Protein AF-A0A3N9TAM2-F1 (afdb_monomer)

Mean predicted aligned error: 8.37 Å

Nearest PDB structures (foldseek):
  7sj5-assembly1_B  TM=8.978E-01  e=5.371E-17  Lambdavirus lambda
  7vii-assembly1_E  TM=7.831E-01  e=4.623E-16  Lambdavirus lambda
  3bqw-assembly1_A  TM=8.931E-01  e=9.095E-07  Escherichia coli CFT073

Radius of gyration: 24.96 Å; Cα contacts (8 Å, |Δi|>4): 89; chains: 1; bounding box: 61×44×62 Å

InterPro domains:
  IPR005564 Major capsid protein GpE [PF03864] (15-133)

Sequence (142 aa):
MTLRRLPDEDPQNLADPAYRRRRIIMQNMRDEELAIAQVEEMQAVSAVLKGKYTMTGEAFDPVEVDMGRSEENNITQSGGTEWSKRDKSTYDPTDDIEAYALNASGVVNIIVFDPKGWALFRSFKAVKEKLDTRRGSNSELE

Secondary structure (DSSP, 8-state):
-PPPPPTT--GGGGG-HHHHHHHHHHHHHHHHHHHHHHHHHHHHHHHHHHSEEEEEETTEEEEEEE----GGGS----GGG-GGGS-TTT--THHHHHHHHTTSSS--------HHHHHHHTTSHHHHHHH-GGGS------

pLDDT: mean 87.13, std 12.2, range [37.56, 96.5]

Solvent-accessible surface area (backbone atoms only — not comparable to full-atom values): 9034 Å² total; per-residue (Å²): 138,82,83,82,78,59,89,94,55,68,75,71,56,68,72,39,68,67,53,46,52,53,51,51,53,56,48,51,53,52,52,49,53,48,53,50,52,52,51,52,49,54,41,50,53,30,32,72,73,69,27,29,35,73,49,74,56,96,91,47,79,74,42,78,49,73,72,78,56,65,70,85,75,64,76,75,73,48,82,91,67,21,71,92,78,50,56,41,79,79,45,60,71,62,62,56,52,54,58,57,42,66,73,46,98,55,91,75,88,80,85,89,69,54,77,65,57,44,55,55,56,59,60,17,44,53,46,43,58,70,67,52,66,82,84,74,80,86,78,88,85,133

Organism: NCBI:txid2487322

Structure (mmCIF, N/CA/C/O backbone):
data_AF-A0A3N9TAM2-F1
#
_entry.id   AF-A0A3N9TAM2-F1
#
loop_
_atom_site.group_PDB
_atom_site.id
_atom_site.type_symbol
_atom_site.label_atom_id
_atom_site.label_alt_id
_atom_site.label_comp_id
_atom_site.label_asym_id
_atom_site.label_entity_id
_atom_site.label_seq_id
_atom_site.pdbx_PDB_ins_code
_atom_site.Cartn_x
_atom_site.Cartn_y
_atom_site.Cartn_z
_atom_site.occupancy
_atom_site.B_iso_or_equiv
_atom_site.auth_seq_id
_atom_site.auth_comp_id
_atom_site.auth_asym_id
_atom_site.auth_atom_id
_atom_site.pdbx_PDB_model_num
ATOM 1 N N . MET A 1 1 ? 24.772 17.005 -18.204 1.00 50.59 1 MET A N 1
ATOM 2 C CA . MET A 1 1 ? 24.381 15.902 -17.302 1.00 50.59 1 MET A CA 1
ATOM 3 C C . MET A 1 1 ? 25.646 15.139 -16.908 1.00 50.59 1 MET A C 1
ATOM 5 O O . MET A 1 1 ? 26.311 14.589 -17.780 1.00 50.59 1 MET A O 1
ATOM 9 N N . THR A 1 2 ? 26.072 15.207 -15.648 1.00 60.69 2 THR A N 1
ATOM 10 C CA . THR A 1 2 ? 27.230 14.458 -15.126 1.00 60.69 2 THR A CA 1
ATOM 11 C C . THR A 1 2 ? 26.774 13.052 -14.734 1.00 60.69 2 THR A C 1
ATOM 13 O O . THR A 1 2 ? 25.830 12.908 -13.964 1.00 60.69 2 THR A O 1
ATOM 16 N N . LEU A 1 3 ? 27.401 12.009 -15.289 1.00 67.00 3 LEU A N 1
ATOM 17 C CA . LEU A 1 3 ? 27.045 10.618 -14.984 1.00 67.00 3 LEU A CA 1
ATOM 18 C C . LEU A 1 3 ? 27.391 10.291 -13.531 1.00 67.00 3 LEU A C 1
ATOM 20 O O . LEU A 1 3 ? 28.543 10.449 -13.122 1.00 67.00 3 LEU A O 1
ATOM 24 N N . ARG A 1 4 ? 26.402 9.826 -12.758 1.00 75.69 4 ARG A N 1
ATOM 25 C CA . ARG A 1 4 ? 26.635 9.344 -11.395 1.00 75.69 4 ARG A CA 1
ATOM 26 C C . ARG A 1 4 ? 27.400 8.023 -11.464 1.00 75.69 4 ARG A C 1
ATOM 28 O O . ARG A 1 4 ? 26.995 7.097 -12.169 1.00 75.69 4 ARG A O 1
ATOM 35 N N . ARG A 1 5 ? 28.512 7.956 -10.734 1.00 75.69 5 ARG A N 1
ATOM 36 C CA . ARG A 1 5 ? 29.337 6.748 -10.627 1.00 75.69 5 ARG A CA 1
ATOM 37 C C . ARG A 1 5 ? 28.578 5.695 -9.828 1.00 75.69 5 ARG A C 1
ATOM 39 O O . ARG A 1 5 ? 27.929 6.034 -8.835 1.00 75.69 5 ARG A O 1
ATOM 46 N N . LEU A 1 6 ? 28.624 4.450 -10.282 1.00 76.00 6 LEU A N 1
ATOM 47 C CA . LEU A 1 6 ? 28.106 3.330 -9.506 1.00 76.00 6 LEU A CA 1
ATOM 48 C C . LEU A 1 6 ? 29.103 2.992 -8.385 1.00 76.00 6 LEU A C 1
ATOM 50 O O . LEU A 1 6 ? 30.301 3.257 -8.534 1.00 76.00 6 LEU A O 1
ATOM 54 N N . PRO A 1 7 ? 28.632 2.438 -7.254 1.00 81.88 7 PRO A N 1
ATOM 55 C CA . PRO A 1 7 ? 29.527 1.842 -6.270 1.00 81.88 7 PRO A CA 1
ATOM 56 C C . PRO A 1 7 ? 30.439 0.811 -6.949 1.00 81.88 7 PRO A C 1
ATOM 58 O O . PRO A 1 7 ? 29.971 0.064 -7.805 1.00 81.88 7 PRO A O 1
ATOM 61 N N . ASP A 1 8 ? 31.720 0.803 -6.577 1.00 79.12 8 ASP A N 1
ATOM 62 C CA . ASP A 1 8 ? 32.747 -0.122 -7.095 1.00 79.12 8 ASP A CA 1
ATOM 63 C C . ASP A 1 8 ? 33.081 0.008 -8.601 1.00 79.12 8 ASP A C 1
ATOM 65 O O . ASP A 1 8 ? 33.713 -0.851 -9.209 1.00 79.12 8 ASP A O 1
ATOM 69 N N . GLU A 1 9 ? 32.682 1.113 -9.237 1.00 82.75 9 GLU A N 1
ATOM 70 C CA . GLU A 1 9 ? 33.007 1.383 -10.638 1.00 82.75 9 GLU A CA 1
ATOM 71 C C . GLU A 1 9 ? 34.400 2.012 -10.805 1.00 82.75 9 GLU A C 1
ATOM 73 O O . GLU A 1 9 ? 34.670 3.093 -10.261 1.00 82.75 9 GLU A O 1
ATOM 78 N N . ASP A 1 10 ? 35.241 1.411 -11.657 1.00 83.81 10 ASP A N 1
ATOM 79 C CA . ASP A 1 10 ? 36.536 1.981 -12.051 1.00 83.81 10 ASP A CA 1
ATOM 80 C C . ASP A 1 10 ? 36.369 3.411 -12.625 1.00 83.81 10 ASP A C 1
ATOM 82 O O . ASP A 1 10 ? 35.693 3.599 -13.646 1.00 83.81 10 ASP A O 1
ATOM 86 N N . PRO A 1 11 ? 36.986 4.436 -11.996 1.00 80.62 11 PRO A N 1
ATOM 87 C CA . PRO A 1 11 ? 36.923 5.822 -12.456 1.00 80.62 11 PRO A CA 1
ATOM 88 C C . PRO A 1 11 ? 37.352 6.040 -13.902 1.00 80.62 11 PRO A C 1
ATOM 90 O O . PRO A 1 11 ? 36.854 6.965 -14.546 1.00 80.62 11 PRO A O 1
ATOM 93 N N . GLN A 1 12 ? 38.300 5.241 -14.391 1.00 82.75 12 GLN A N 1
ATOM 94 C CA . GLN A 1 12 ? 38.964 5.489 -15.666 1.00 82.75 12 GLN A CA 1
ATOM 95 C C . GLN A 1 12 ? 38.044 5.188 -16.852 1.00 82.75 12 GLN A C 1
ATOM 97 O O . GLN A 1 12 ? 38.108 5.875 -17.871 1.00 82.75 12 GLN A O 1
ATOM 102 N N . ASN A 1 13 ? 37.098 4.260 -16.687 1.00 81.75 13 ASN A N 1
ATOM 103 C CA . ASN A 1 13 ? 36.126 3.906 -17.724 1.00 81.75 13 ASN A CA 1
ATOM 104 C C . ASN A 1 13 ? 35.223 5.083 -18.127 1.00 81.75 13 ASN A C 1
ATOM 106 O O . ASN A 1 13 ? 34.765 5.161 -19.265 1.00 81.75 13 ASN A O 1
ATOM 110 N N . LEU A 1 14 ? 34.997 6.053 -17.235 1.00 80.06 14 LEU A N 1
ATOM 111 C CA . LEU A 1 14 ? 34.170 7.233 -17.516 1.00 80.06 14 LEU A CA 1
ATOM 112 C C . LEU A 1 14 ? 34.852 8.280 -18.405 1.00 80.06 14 LEU A C 1
ATOM 114 O O . LEU A 1 14 ? 34.184 9.243 -18.806 1.00 80.06 14 LEU A O 1
ATOM 118 N N . ALA A 1 15 ? 36.144 8.110 -18.702 1.00 83.25 15 ALA A N 1
ATOM 119 C CA . ALA A 1 15 ? 36.858 8.905 -19.695 1.00 83.25 15 ALA A CA 1
ATOM 120 C C . ALA A 1 15 ? 36.534 8.459 -21.133 1.00 83.25 15 ALA A C 1
ATOM 122 O O . ALA A 1 15 ? 36.575 9.294 -22.034 1.00 83.25 15 ALA A O 1
ATOM 123 N N . ASP A 1 16 ? 36.156 7.190 -21.347 1.00 87.69 16 ASP A N 1
ATOM 124 C CA . ASP A 1 16 ? 35.772 6.663 -22.661 1.00 87.69 16 ASP A CA 1
ATOM 125 C C . ASP A 1 16 ? 34.358 7.143 -23.066 1.00 87.69 16 ASP A C 1
ATOM 127 O O . ASP A 1 16 ? 33.361 6.767 -22.430 1.00 87.69 16 ASP A O 1
ATOM 131 N N . PRO A 1 17 ? 34.212 7.932 -24.150 1.00 86.94 17 PRO A N 1
ATOM 132 C CA . PRO A 1 17 ? 32.908 8.370 -24.642 1.00 86.94 17 PRO A CA 1
ATOM 133 C C . PRO A 1 17 ? 31.952 7.219 -24.993 1.00 86.94 17 PRO A C 1
ATOM 135 O O . PRO A 1 17 ? 30.740 7.348 -24.787 1.00 86.94 17 PRO A O 1
ATOM 138 N N . ALA A 1 18 ? 32.460 6.085 -25.488 1.00 89.44 18 ALA A N 1
ATOM 139 C CA . ALA A 1 18 ? 31.629 4.938 -25.849 1.00 89.44 18 ALA A CA 1
ATOM 140 C C . ALA A 1 18 ? 31.057 4.240 -24.605 1.00 89.44 18 ALA A C 1
ATOM 142 O O . ALA A 1 18 ?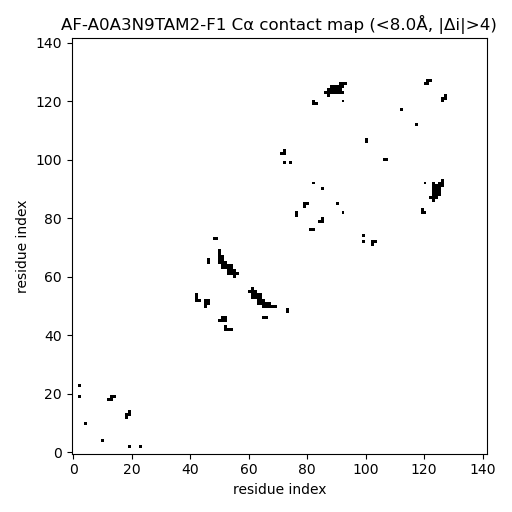 29.877 3.871 -24.576 1.00 89.44 18 ALA A O 1
ATOM 143 N N . TYR A 1 19 ? 31.857 4.096 -23.547 1.00 88.25 19 TYR A N 1
ATOM 144 C CA . TYR A 1 19 ? 31.392 3.636 -22.239 1.00 88.25 19 TYR A CA 1
ATOM 145 C C . TYR A 1 19 ? 30.317 4.562 -21.646 1.00 88.25 19 TYR A C 1
ATOM 147 O O . TYR A 1 19 ? 29.245 4.093 -21.252 1.00 88.25 19 TYR A O 1
ATOM 155 N N . ARG A 1 20 ? 30.536 5.885 -21.674 1.00 86.12 20 ARG A N 1
ATOM 156 C CA . ARG A 1 20 ? 29.553 6.879 -21.199 1.00 86.12 20 ARG A CA 1
ATOM 157 C C . ARG A 1 20 ? 28.218 6.771 -21.934 1.00 86.12 20 ARG A C 1
ATOM 159 O O . ARG A 1 20 ? 27.166 6.789 -21.299 1.00 86.12 20 ARG A O 1
ATOM 166 N N . ARG A 1 21 ? 28.252 6.629 -23.263 1.00 88.44 21 ARG A N 1
ATOM 167 C CA . ARG A 1 21 ? 27.042 6.470 -24.082 1.00 88.44 21 ARG A CA 1
ATOM 168 C C . ARG A 1 21 ? 26.270 5.205 -23.709 1.00 88.44 21 ARG A C 1
ATOM 170 O O . ARG A 1 21 ? 25.062 5.280 -23.513 1.00 88.44 21 ARG A O 1
ATOM 177 N N . ARG A 1 22 ? 26.956 4.063 -23.562 1.00 89.56 22 ARG A N 1
ATOM 178 C CA . ARG A 1 22 ? 26.331 2.802 -23.119 1.00 89.56 22 ARG A CA 1
ATOM 179 C C . ARG A 1 22 ? 25.668 2.952 -21.752 1.00 89.56 22 ARG A C 1
ATOM 181 O O . ARG A 1 22 ? 24.565 2.459 -21.554 1.00 89.56 22 ARG A O 1
ATOM 188 N N . ARG A 1 23 ? 26.301 3.682 -20.834 1.00 87.00 23 ARG A N 1
ATOM 189 C CA . ARG A 1 23 ? 25.747 3.942 -19.502 1.00 87.00 23 ARG A CA 1
ATOM 190 C C . ARG A 1 23 ? 24.487 4.792 -19.512 1.00 87.00 23 ARG A C 1
ATOM 192 O O . ARG A 1 23 ? 23.570 4.473 -18.768 1.00 87.00 23 ARG A O 1
ATOM 199 N N . ILE A 1 24 ? 24.430 5.822 -20.351 1.00 88.44 24 ILE A N 1
ATOM 200 C CA . ILE A 1 24 ? 23.219 6.639 -20.512 1.00 88.44 24 ILE A CA 1
ATOM 201 C C . ILE A 1 24 ? 22.074 5.785 -21.053 1.00 88.44 24 ILE A C 1
ATOM 203 O O . ILE A 1 24 ? 20.984 5.825 -20.503 1.00 88.44 24 ILE A O 1
ATOM 207 N N . ILE A 1 25 ? 22.335 4.973 -22.081 1.00 91.25 25 ILE A N 1
ATOM 208 C CA . ILE A 1 25 ? 21.313 4.092 -22.662 1.00 91.25 25 ILE A CA 1
ATOM 209 C C . ILE A 1 25 ? 20.787 3.116 -21.605 1.00 91.25 25 ILE A C 1
ATOM 211 O O . ILE A 1 25 ? 19.583 3.025 -21.414 1.00 91.25 25 ILE A O 1
ATOM 215 N N . MET A 1 26 ? 21.678 2.450 -20.866 1.00 89.31 26 MET A N 1
ATOM 216 C CA . MET A 1 26 ? 21.273 1.528 -19.799 1.00 89.31 26 MET A CA 1
ATOM 217 C C . MET A 1 26 ? 20.495 2.216 -18.674 1.00 89.31 26 MET A C 1
ATOM 219 O O . MET A 1 26 ? 19.598 1.607 -18.101 1.00 89.31 26 MET A O 1
ATOM 223 N N . GLN A 1 27 ? 20.847 3.457 -18.330 1.00 89.19 27 GLN A N 1
ATOM 224 C CA . GLN A 1 27 ? 20.106 4.225 -17.332 1.00 89.19 27 GLN A CA 1
ATOM 225 C C . GLN A 1 27 ? 18.703 4.559 -17.839 1.00 89.19 27 GLN A C 1
ATOM 227 O O . GLN A 1 27 ? 17.742 4.274 -17.139 1.00 89.19 27 GLN A O 1
ATOM 232 N N . ASN A 1 28 ? 18.588 5.068 -19.068 1.00 92.56 28 ASN A N 1
ATOM 233 C CA . ASN A 1 28 ? 17.298 5.390 -19.670 1.00 92.56 28 ASN A CA 1
ATOM 234 C C . ASN A 1 28 ? 16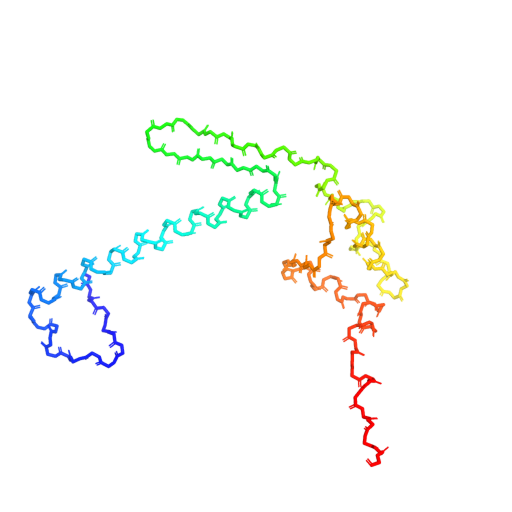.398 4.153 -19.769 1.00 92.56 28 ASN A C 1
ATOM 236 O O . ASN A 1 28 ? 15.239 4.235 -19.399 1.00 92.56 28 ASN A O 1
ATOM 240 N N . MET A 1 29 ? 16.937 2.998 -20.180 1.00 95.06 29 MET A N 1
ATOM 241 C CA . MET A 1 29 ? 16.165 1.749 -20.226 1.00 95.06 29 MET A CA 1
ATOM 242 C C . MET A 1 29 ? 15.627 1.349 -18.845 1.00 95.06 29 MET A C 1
ATOM 244 O O . MET A 1 29 ? 14.478 0.946 -18.728 1.00 95.06 29 MET A O 1
ATOM 248 N N . ARG A 1 30 ? 16.428 1.499 -17.781 1.00 93.44 30 ARG A N 1
ATOM 249 C CA . ARG A 1 30 ? 15.970 1.232 -16.405 1.00 93.44 30 ARG A CA 1
ATOM 250 C C . ARG A 1 30 ? 14.925 2.234 -15.930 1.00 93.44 30 ARG A C 1
ATOM 252 O O . ARG A 1 30 ? 14.012 1.852 -15.207 1.00 93.44 30 ARG 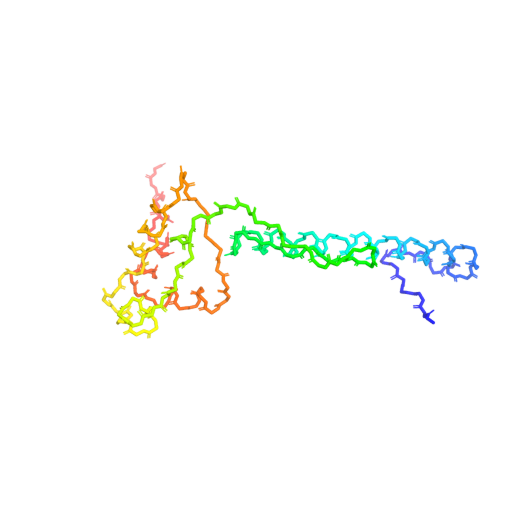A O 1
ATOM 259 N N . ASP A 1 31 ? 15.080 3.501 -16.298 1.00 94.50 31 ASP A N 1
ATOM 260 C CA . ASP A 1 31 ? 14.123 4.548 -15.9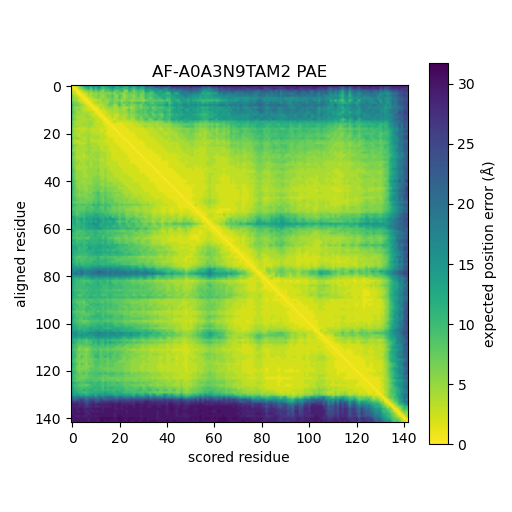47 1.00 94.50 31 ASP A CA 1
ATOM 261 C C . ASP A 1 31 ? 12.789 4.330 -16.683 1.00 94.50 31 ASP A C 1
ATOM 263 O O . ASP A 1 31 ? 11.731 4.502 -16.083 1.00 94.50 31 ASP A O 1
ATOM 267 N N . GLU A 1 32 ? 12.827 3.880 -17.941 1.00 94.69 32 GLU A N 1
ATOM 268 C CA . GLU A 1 32 ? 11.649 3.477 -18.720 1.00 94.69 32 GLU A CA 1
ATOM 269 C C . GLU A 1 32 ? 10.955 2.249 -18.110 1.00 94.69 32 GLU A C 1
ATOM 271 O O . GLU A 1 32 ? 9.746 2.287 -17.887 1.00 94.69 32 GLU A O 1
ATOM 276 N N . GLU A 1 33 ? 11.699 1.192 -17.762 1.00 95.94 33 GLU A N 1
ATOM 277 C CA . GLU A 1 33 ? 11.145 0.020 -17.064 1.00 95.94 33 GLU A CA 1
ATOM 278 C C . GLU A 1 33 ? 10.508 0.403 -15.719 1.00 95.94 33 GLU A C 1
ATOM 280 O O . GLU A 1 33 ? 9.411 -0.052 -15.392 1.00 95.94 33 GLU A O 1
ATOM 285 N N . LEU A 1 34 ? 11.160 1.282 -14.949 1.00 96.06 34 LEU A N 1
ATOM 286 C CA . LEU A 1 34 ? 10.622 1.774 -13.683 1.00 96.06 34 LEU A CA 1
ATOM 287 C C . LEU A 1 34 ? 9.345 2.595 -13.890 1.00 96.06 34 LEU A C 1
ATOM 289 O O . LEU A 1 34 ? 8.403 2.452 -13.114 1.00 96.06 34 LEU A O 1
ATOM 293 N N . ALA A 1 35 ? 9.299 3.444 -14.918 1.00 94.19 35 ALA A N 1
ATOM 294 C CA . ALA A 1 35 ? 8.114 4.231 -15.235 1.00 94.19 35 ALA A CA 1
ATOM 295 C C . ALA A 1 35 ? 6.924 3.330 -15.599 1.00 94.19 35 ALA A C 1
ATOM 297 O O . ALA A 1 35 ? 5.814 3.567 -15.123 1.00 94.19 35 ALA A O 1
ATOM 298 N N . ILE A 1 36 ? 7.159 2.267 -16.376 1.00 94.06 36 ILE A N 1
ATOM 299 C CA . ILE A 1 36 ? 6.134 1.265 -16.703 1.00 94.06 36 ILE A CA 1
ATOM 300 C C . ILE A 1 36 ? 5.632 0.591 -15.424 1.00 94.06 36 ILE A C 1
ATOM 302 O O . ILE A 1 36 ? 4.433 0.626 -15.153 1.00 94.06 36 ILE A O 1
ATOM 306 N N . ALA A 1 37 ? 6.538 0.079 -14.587 1.00 96.31 37 ALA A N 1
ATOM 307 C CA . ALA A 1 37 ? 6.171 -0.577 -13.333 1.00 96.31 37 ALA A CA 1
ATOM 308 C C . ALA A 1 37 ? 5.385 0.352 -12.386 1.00 96.31 37 ALA A C 1
ATOM 310 O O . ALA A 1 37 ? 4.457 -0.081 -11.709 1.00 96.31 37 ALA A O 1
ATOM 311 N N . GLN A 1 38 ? 5.716 1.646 -12.344 1.00 95.38 38 GLN A N 1
ATOM 312 C CA . GLN A 1 38 ? 4.982 2.635 -11.547 1.00 95.38 38 GLN A CA 1
ATOM 313 C C . GLN A 1 38 ? 3.557 2.868 -12.058 1.00 95.38 38 GLN A C 1
ATOM 315 O O . GLN A 1 38 ? 2.638 3.047 -11.255 1.00 95.38 38 GLN A O 1
ATOM 320 N N . VAL A 1 39 ? 3.359 2.877 -13.378 1.00 93.50 39 VAL A N 1
ATOM 321 C CA . VAL A 1 39 ? 2.022 2.988 -13.974 1.00 93.50 39 VAL A CA 1
ATOM 322 C C . VAL A 1 39 ? 1.212 1.725 -13.696 1.00 93.50 39 VAL A C 1
ATOM 324 O O . VAL A 1 39 ? 0.062 1.835 -13.273 1.00 93.50 39 VAL A O 1
ATOM 327 N N . GLU A 1 40 ? 1.810 0.547 -13.870 1.00 93.50 40 GLU A N 1
ATOM 328 C CA . GLU A 1 40 ? 1.177 -0.739 -13.559 1.00 93.50 40 GLU A CA 1
ATOM 329 C C . GLU A 1 40 ? 0.760 -0.819 -12.086 1.00 93.50 40 GLU A C 1
ATOM 331 O O . GLU A 1 40 ? -0.383 -1.162 -11.788 1.00 93.50 40 GLU A O 1
ATOM 336 N N . GLU A 1 41 ? 1.632 -0.410 -11.164 1.00 94.69 41 GLU A N 1
ATOM 337 C CA . GLU A 1 41 ? 1.324 -0.368 -9.732 1.00 94.69 41 GLU A CA 1
ATOM 338 C C . GLU A 1 41 ? 0.173 0.603 -9.433 1.00 94.69 41 GLU A C 1
ATOM 340 O O . GLU A 1 41 ? -0.752 0.283 -8.688 1.00 94.69 41 GLU A O 1
ATOM 345 N N . MET A 1 42 ? 0.171 1.787 -10.051 1.00 93.69 42 MET A N 1
ATOM 346 C CA . MET A 1 42 ? -0.907 2.762 -9.873 1.00 93.69 42 MET A CA 1
ATOM 347 C C . MET A 1 42 ? -2.260 2.228 -10.371 1.00 93.69 42 MET A C 1
ATOM 349 O O . MET A 1 42 ? -3.297 2.464 -9.735 1.00 93.69 42 MET A O 1
ATOM 353 N N . GLN A 1 43 ? -2.257 1.474 -11.472 1.00 93.50 43 GLN A N 1
ATOM 354 C CA . GLN A 1 43 ? -3.442 0.789 -11.986 1.00 93.50 43 GLN A CA 1
ATOM 355 C C . GLN A 1 43 ? -3.879 -0.349 -11.058 1.00 93.50 43 GLN A C 1
ATOM 357 O O . GLN A 1 43 ? -5.061 -0.424 -10.721 1.00 93.50 43 GLN A O 1
ATOM 362 N N . ALA A 1 44 ? -2.944 -1.171 -10.575 1.00 93.12 44 ALA A N 1
ATOM 363 C CA . ALA A 1 44 ? -3.218 -2.262 -9.643 1.00 93.12 44 ALA A CA 1
ATOM 364 C C . ALA A 1 44 ? -3.830 -1.747 -8.332 1.00 93.12 44 ALA A C 1
ATOM 366 O O . ALA A 1 44 ? -4.890 -2.214 -7.912 1.00 93.12 44 ALA A O 1
ATOM 367 N N . VAL A 1 45 ? -3.234 -0.717 -7.726 1.00 93.50 45 VAL A N 1
ATOM 368 C CA . VAL A 1 45 ? -3.758 -0.071 -6.513 1.00 93.50 45 VAL A CA 1
ATOM 369 C C . VAL A 1 45 ? -5.146 0.518 -6.762 1.00 93.50 45 VAL A C 1
ATOM 371 O O . VAL A 1 45 ? -6.040 0.366 -5.929 1.00 93.50 45 VAL A O 1
ATOM 374 N N . SER A 1 46 ? -5.370 1.159 -7.913 1.00 93.06 46 SER A N 1
ATOM 375 C CA . SER A 1 46 ? -6.685 1.713 -8.257 1.00 93.06 46 SER A CA 1
ATOM 376 C C . SER A 1 46 ? -7.741 0.619 -8.424 1.00 93.06 46 SER A C 1
ATOM 378 O O . SER A 1 46 ? -8.833 0.745 -7.869 1.00 93.06 46 SER A O 1
ATOM 380 N N . ALA A 1 47 ? -7.403 -0.481 -9.098 1.00 92.88 47 ALA A N 1
ATOM 381 C CA . ALA A 1 47 ? -8.279 -1.637 -9.242 1.00 92.88 47 ALA A CA 1
ATOM 382 C C . ALA A 1 47 ? -8.634 -2.248 -7.876 1.00 92.88 47 ALA A C 1
ATOM 384 O O . ALA A 1 47 ? -9.807 -2.499 -7.606 1.00 92.88 47 ALA A O 1
ATOM 385 N N . VAL A 1 48 ? -7.657 -2.407 -6.977 1.00 90.94 48 VAL A N 1
ATOM 386 C CA . VAL A 1 48 ? -7.890 -2.948 -5.628 1.00 90.94 48 VAL A CA 1
ATOM 387 C C . VAL A 1 48 ? -8.729 -2.005 -4.769 1.00 90.94 48 VAL A C 1
ATOM 389 O O . VAL A 1 48 ? -9.646 -2.467 -4.095 1.00 90.94 48 VAL A O 1
ATOM 392 N N . LEU A 1 49 ? -8.450 -0.697 -4.780 1.00 90.19 49 LEU A N 1
ATOM 393 C CA . LEU A 1 49 ? -9.119 0.268 -3.901 1.00 90.19 49 LEU A CA 1
ATOM 394 C C . LEU A 1 49 ? -10.497 0.684 -4.405 1.00 90.19 49 LEU A C 1
ATOM 396 O O . LEU A 1 49 ? -11.416 0.824 -3.601 1.00 90.19 49 LEU A O 1
ATOM 400 N N . LYS A 1 50 ? -10.654 0.886 -5.715 1.00 90.00 50 LYS A N 1
ATOM 401 C CA . LYS A 1 50 ? -11.874 1.441 -6.322 1.00 90.00 50 LYS A CA 1
ATOM 402 C C . LYS A 1 50 ? -12.679 0.412 -7.108 1.00 90.00 50 LYS A C 1
ATOM 404 O O . LYS A 1 50 ? -13.822 0.702 -7.443 1.00 90.00 50 LYS A O 1
ATOM 409 N N . GLY A 1 51 ? -12.125 -0.772 -7.374 1.00 91.75 51 GLY A N 1
ATOM 410 C CA . GLY A 1 51 ? -12.736 -1.774 -8.254 1.00 91.75 51 GLY A CA 1
ATOM 411 C C . GLY A 1 51 ? -12.550 -1.464 -9.739 1.00 91.75 51 GLY A C 1
ATOM 412 O O . GLY A 1 51 ? -13.006 -2.227 -10.580 1.00 91.75 51 GLY A O 1
ATOM 413 N N . LYS A 1 52 ? -11.885 -0.350 -10.060 1.00 93.69 52 LYS A N 1
ATOM 414 C CA . LYS A 1 52 ? -11.726 0.159 -11.417 1.00 93.69 52 LYS A CA 1
ATOM 415 C C . LYS A 1 52 ? -10.510 1.061 -11.545 1.00 93.69 52 LYS A C 1
ATOM 417 O O . LYS A 1 52 ? -10.056 1.652 -10.561 1.00 93.69 52 LYS A O 1
ATOM 422 N N . TYR A 1 53 ? -10.011 1.200 -12.763 1.00 94.06 53 TYR A N 1
ATOM 423 C CA . TYR A 1 53 ? -8.925 2.118 -13.092 1.00 94.06 53 TYR A CA 1
ATOM 424 C C . TYR A 1 53 ? -9.148 2.739 -14.469 1.00 94.06 53 TYR A C 1
ATOM 426 O O . TYR A 1 53 ? -9.889 2.213 -15.294 1.00 94.06 53 TYR A O 1
ATOM 434 N N . THR A 1 54 ? -8.514 3.882 -14.714 1.00 93.31 54 THR A N 1
ATOM 435 C CA . THR A 1 54 ? -8.591 4.568 -16.005 1.00 93.31 54 THR A CA 1
ATOM 436 C C . THR A 1 54 ? -7.271 4.394 -16.736 1.00 93.31 54 THR A C 1
ATOM 438 O O . THR A 1 54 ? -6.217 4.767 -16.222 1.00 93.31 54 THR A O 1
ATOM 441 N N . MET A 1 55 ? -7.329 3.828 -17.935 1.00 90.38 55 MET A N 1
ATOM 442 C CA . MET A 1 55 ? -6.204 3.755 -18.853 1.00 90.38 55 MET A CA 1
ATOM 443 C C . MET A 1 55 ? -6.139 5.038 -19.664 1.00 90.38 55 MET A C 1
ATOM 445 O O . MET A 1 55 ? -7.132 5.452 -20.256 1.00 90.38 55 MET A O 1
ATOM 449 N N . THR A 1 56 ? -4.963 5.648 -19.712 1.00 89.88 56 THR A N 1
ATOM 450 C CA . THR A 1 56 ? -4.679 6.807 -20.555 1.00 89.88 56 THR A CA 1
ATOM 451 C C . THR A 1 56 ? -3.525 6.472 -21.489 1.00 89.88 56 THR A C 1
ATOM 453 O O . THR A 1 56 ? -2.616 5.723 -21.131 1.00 89.88 56 THR A O 1
ATOM 456 N N . GLY A 1 57 ? -3.561 7.015 -22.700 1.00 87.94 57 GLY A N 1
ATOM 457 C CA . GLY A 1 57 ? -2.492 6.862 -23.676 1.00 87.94 57 GLY A CA 1
ATOM 458 C C . GLY A 1 57 ? -2.613 7.914 -24.766 1.00 87.94 57 GLY A C 1
ATOM 459 O O . GLY A 1 57 ? -3.662 8.517 -24.943 1.00 87.94 57 GLY A O 1
ATOM 460 N N . GLU A 1 58 ? -1.536 8.155 -25.505 1.00 90.75 58 GLU A N 1
ATOM 461 C CA . GLU A 1 58 ? -1.551 9.154 -26.585 1.00 90.75 58 GLU A CA 1
ATOM 462 C C . GLU A 1 58 ? -2.378 8.698 -27.797 1.00 90.75 58 GLU A C 1
ATOM 464 O O . GLU A 1 58 ? -2.866 9.518 -28.569 1.00 90.75 58 GLU A O 1
ATOM 469 N N . ALA A 1 59 ? -2.534 7.382 -27.969 1.00 91.06 59 ALA A N 1
ATOM 470 C CA . ALA A 1 59 ? -3.198 6.782 -29.123 1.00 91.06 59 ALA A CA 1
ATOM 471 C C . ALA A 1 59 ? -4.714 6.581 -28.943 1.00 91.06 59 ALA A C 1
ATOM 473 O O . ALA A 1 59 ? -5.376 6.151 -29.887 1.00 91.06 59 ALA A O 1
ATOM 474 N N . PHE A 1 60 ? -5.261 6.826 -27.749 1.00 91.75 60 PHE A N 1
ATOM 475 C CA . PHE A 1 60 ? -6.667 6.566 -27.443 1.00 91.75 60 PHE A CA 1
ATOM 476 C C . PHE A 1 60 ? -7.188 7.490 -26.338 1.00 91.75 60 PHE A C 1
ATOM 478 O O . PHE A 1 60 ? -6.451 7.869 -25.429 1.00 91.75 60 PHE A O 1
ATOM 485 N N . ASP A 1 61 ? -8.477 7.824 -26.398 1.00 94.44 61 ASP A N 1
ATOM 486 C CA . ASP A 1 61 ? -9.141 8.578 -25.334 1.00 94.44 61 ASP A CA 1
ATOM 487 C C . ASP A 1 61 ? -9.186 7.765 -24.032 1.00 94.44 61 ASP A C 1
ATOM 489 O O . ASP A 1 61 ? -9.321 6.545 -24.099 1.00 94.44 61 ASP A O 1
ATOM 493 N N . PRO A 1 62 ? -9.120 8.397 -22.845 1.00 93.31 62 PRO A N 1
ATOM 494 C CA . PRO A 1 62 ? -9.130 7.686 -21.571 1.00 93.31 62 PRO A CA 1
ATOM 495 C C . PRO A 1 62 ? -10.257 6.648 -21.457 1.00 93.31 62 PRO A C 1
ATOM 497 O O . PRO A 1 62 ? -11.434 6.982 -21.590 1.00 93.31 62 PRO A O 1
ATOM 500 N N . VAL A 1 63 ? -9.896 5.398 -21.162 1.00 93.94 63 VAL A N 1
ATOM 501 C CA . VAL A 1 63 ? -10.840 4.278 -21.028 1.00 93.94 63 VAL A CA 1
ATOM 502 C C . VAL A 1 63 ? -10.933 3.860 -19.569 1.00 93.94 63 VAL A C 1
ATOM 504 O O . VAL A 1 63 ? -9.918 3.598 -18.928 1.00 93.94 63 VAL A O 1
ATOM 507 N N . GLU A 1 64 ? -12.149 3.769 -19.038 1.00 94.06 64 GLU A N 1
ATOM 508 C CA . GLU A 1 64 ? -12.389 3.179 -17.721 1.00 94.06 64 GLU A CA 1
ATOM 509 C C . GLU A 1 64 ? -12.506 1.655 -17.845 1.00 94.06 64 GLU A C 1
ATOM 511 O O . GLU A 1 64 ? -13.321 1.142 -18.611 1.00 94.06 64 GLU A O 1
ATOM 516 N N . VAL A 1 65 ? -11.681 0.937 -17.085 1.00 93.44 65 VAL A N 1
ATOM 517 C CA . VAL A 1 65 ? -11.746 -0.517 -16.935 1.00 93.44 65 VAL A CA 1
ATOM 518 C C . VAL A 1 65 ? -12.363 -0.815 -15.575 1.00 93.44 65 VAL A C 1
ATOM 520 O O . VAL A 1 65 ? -11.743 -0.566 -14.537 1.00 93.44 65 VAL A O 1
ATOM 523 N N . ASP A 1 66 ? -13.590 -1.329 -15.591 1.00 94.50 66 ASP A N 1
ATOM 524 C CA . ASP A 1 66 ? -14.333 -1.741 -14.401 1.00 94.50 66 ASP A CA 1
ATOM 525 C C . ASP A 1 66 ? -14.225 -3.259 -14.204 1.00 94.50 66 ASP A C 1
ATOM 527 O O . ASP A 1 66 ? -14.547 -4.038 -15.101 1.00 94.50 66 ASP A O 1
ATOM 531 N N . MET A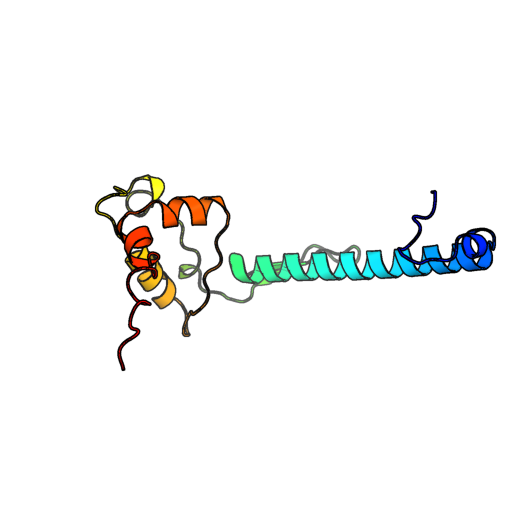 1 67 ? -13.763 -3.678 -13.025 1.00 92.19 67 MET A N 1
ATOM 532 C CA . MET A 1 67 ? -13.615 -5.090 -12.663 1.00 92.19 67 MET A CA 1
ATOM 533 C C . MET A 1 67 ? -14.902 -5.691 -12.076 1.00 92.19 67 MET A C 1
ATOM 535 O O . MET A 1 67 ? -14.915 -6.867 -11.715 1.00 92.19 67 MET A O 1
ATOM 539 N N . GLY A 1 68 ? -15.974 -4.904 -11.936 1.00 90.56 68 GLY A N 1
ATOM 540 C CA . GLY A 1 68 ? -17.267 -5.369 -11.432 1.00 90.56 68 GLY A CA 1
ATOM 541 C C . GLY A 1 68 ? -17.269 -5.674 -9.933 1.00 90.56 68 GLY A C 1
ATOM 542 O O . GLY A 1 68 ? -18.002 -6.550 -9.473 1.00 90.56 68 GLY A O 1
ATOM 543 N N . ARG A 1 69 ? -16.428 -4.988 -9.149 1.00 88.88 69 ARG A N 1
ATOM 544 C CA . ARG A 1 69 ? -16.395 -5.165 -7.690 1.00 88.88 69 ARG A CA 1
ATOM 545 C C . ARG A 1 69 ? -17.674 -4.598 -7.064 1.00 88.88 69 ARG A C 1
ATOM 547 O O . ARG A 1 69 ? -18.054 -3.474 -7.371 1.00 88.88 69 ARG A O 1
ATOM 554 N N . SER A 1 70 ? -18.278 -5.338 -6.129 1.00 89.94 70 SER A N 1
ATOM 555 C CA . SER A 1 70 ? -19.454 -4.870 -5.374 1.00 89.94 70 SER A CA 1
ATOM 556 C C . SER A 1 70 ? -19.204 -3.512 -4.705 1.00 89.94 70 SER A C 1
ATOM 558 O O . SER A 1 70 ? -18.168 -3.312 -4.062 1.00 89.94 70 SER A O 1
ATOM 560 N N . GLU A 1 71 ? -20.171 -2.598 -4.820 1.00 86.94 71 GLU A N 1
ATOM 561 C CA . GLU A 1 71 ? -20.133 -1.278 -4.179 1.00 86.94 71 GLU A CA 1
ATOM 562 C C . GLU A 1 71 ? -20.124 -1.376 -2.646 1.00 86.94 71 GLU A C 1
ATOM 564 O O . GLU A 1 71 ? -19.540 -0.525 -1.979 1.00 86.94 71 GLU A O 1
ATOM 569 N N . GLU A 1 72 ? -20.672 -2.455 -2.080 1.00 89.12 72 GLU A N 1
ATOM 570 C CA . GLU A 1 72 ? -20.695 -2.712 -0.632 1.00 89.12 72 GLU A CA 1
ATOM 571 C C . GLU A 1 72 ? -19.291 -2.941 -0.042 1.00 89.12 72 GLU A C 1
ATOM 573 O O . GLU A 1 72 ? -19.087 -2.810 1.165 1.00 89.12 72 GLU A O 1
ATOM 578 N N . ASN A 1 73 ? -18.296 -3.228 -0.891 1.00 90.00 73 ASN A N 1
ATOM 579 C CA . ASN A 1 73 ? -16.891 -3.332 -0.491 1.00 90.00 73 ASN A CA 1
ATOM 580 C C . ASN A 1 73 ? -16.179 -1.965 -0.408 1.00 90.00 73 ASN A C 1
ATOM 582 O O . ASN A 1 73 ? -15.020 -1.905 0.001 1.00 90.00 73 ASN A O 1
ATOM 586 N N . ASN A 1 74 ? -16.847 -0.859 -0.764 1.00 90.50 74 ASN A N 1
ATOM 587 C CA . ASN A 1 74 ? -16.357 0.513 -0.583 1.00 90.50 74 ASN A CA 1
ATOM 588 C C . ASN A 1 74 ? -16.946 1.148 0.679 1.00 90.50 74 ASN A C 1
ATOM 590 O O . ASN A 1 74 ? -17.887 1.943 0.641 1.00 90.50 74 ASN A O 1
ATOM 594 N N . ILE A 1 75 ? -16.364 0.816 1.823 1.00 90.81 75 ILE A N 1
ATOM 595 C CA . ILE A 1 75 ? -16.915 1.213 3.116 1.00 90.81 75 ILE A CA 1
ATOM 596 C C . ILE A 1 75 ? -16.385 2.590 3.516 1.00 90.81 75 ILE A C 1
ATOM 598 O O . ILE A 1 75 ? -15.186 2.786 3.709 1.00 90.81 75 ILE A O 1
ATOM 602 N N . THR A 1 76 ? -17.296 3.552 3.682 1.00 90.88 76 THR A N 1
ATOM 603 C CA . THR A 1 76 ? -16.970 4.882 4.211 1.00 90.88 76 THR A CA 1
ATOM 604 C C . THR A 1 76 ? -17.382 4.968 5.674 1.00 90.88 76 THR A C 1
ATOM 606 O O . THR A 1 76 ? -18.570 4.974 6.001 1.00 90.88 76 THR A O 1
ATOM 609 N N . GLN A 1 77 ? -16.399 5.085 6.565 1.00 89.38 77 GLN A N 1
ATOM 610 C CA . GLN A 1 77 ? -16.660 5.375 7.971 1.00 89.38 77 GLN A CA 1
ATOM 611 C C . GLN A 1 77 ? -17.241 6.782 8.114 1.00 89.38 77 GLN A C 1
ATOM 613 O O . GLN A 1 77 ? -16.613 7.769 7.732 1.00 89.38 77 GLN A O 1
ATOM 618 N N . SER A 1 78 ? -18.454 6.883 8.650 1.00 88.81 78 SER A N 1
ATOM 619 C CA . SER A 1 78 ? -19.140 8.162 8.812 1.00 88.81 78 SER A CA 1
ATOM 620 C C . SER A 1 78 ? -20.139 8.115 9.964 1.00 88.81 78 SER A C 1
ATOM 622 O O . SER A 1 78 ? -20.591 7.056 10.397 1.00 88.81 78 SER A O 1
ATOM 624 N N . GLY A 1 79 ? -20.482 9.288 10.499 1.00 84.12 79 GLY A N 1
ATOM 625 C CA . GLY A 1 79 ? -21.454 9.393 11.585 1.00 84.12 79 GLY A CA 1
ATOM 626 C C . GLY A 1 79 ? -21.058 8.548 12.798 1.00 84.12 79 GLY A C 1
ATOM 627 O O . GLY A 1 79 ? -20.005 8.769 13.394 1.00 84.12 79 GLY A O 1
ATOM 628 N N . GLY A 1 80 ? -21.922 7.601 13.165 1.00 78.62 80 GLY A N 1
ATOM 629 C CA . GLY A 1 80 ? -21.718 6.722 14.313 1.00 78.62 80 GLY A CA 1
ATOM 630 C C . GLY A 1 80 ? -20.651 5.648 14.108 1.00 78.62 80 GLY A C 1
ATOM 631 O O . GLY A 1 80 ? -20.118 5.185 15.102 1.00 78.62 80 GLY A O 1
ATOM 632 N N . THR A 1 81 ? -20.304 5.266 12.876 1.00 80.44 81 THR A N 1
ATOM 633 C CA . THR A 1 81 ? -19.302 4.213 12.594 1.00 80.44 81 THR A CA 1
ATOM 634 C C . THR A 1 81 ? -17.878 4.754 12.483 1.00 80.44 81 THR A C 1
ATOM 636 O O . THR A 1 81 ? -16.931 4.006 12.264 1.00 80.44 81 THR A O 1
ATOM 639 N N . GLU A 1 82 ? -17.704 6.065 12.645 1.00 93.12 82 GLU A N 1
ATOM 640 C CA . GLU A 1 82 ? -16.412 6.718 12.508 1.00 93.12 82 GLU A CA 1
ATOM 641 C C . GLU A 1 82 ? -15.523 6.464 13.726 1.00 93.12 82 GLU A C 1
ATOM 643 O O . GLU A 1 82 ? -15.776 6.986 14.815 1.00 93.12 82 GLU A O 1
ATOM 648 N N . TRP A 1 83 ? -14.429 5.719 13.537 1.00 94.62 83 TRP A N 1
ATOM 649 C CA . TRP A 1 83 ? -13.477 5.421 14.611 1.00 94.62 83 TRP A CA 1
ATOM 650 C C . TRP A 1 83 ? -12.928 6.677 15.294 1.00 94.62 83 TRP A C 1
ATOM 652 O O . TRP A 1 83 ? -12.669 6.666 16.494 1.00 94.62 83 TRP A O 1
ATOM 662 N N . SER A 1 84 ? -12.793 7.792 14.573 1.00 92.81 84 SER A N 1
ATOM 663 C CA . SER A 1 84 ? -12.305 9.058 15.137 1.00 92.81 84 SER A CA 1
ATOM 664 C C . SER A 1 84 ? -13.197 9.606 16.269 1.00 92.81 84 SER A C 1
ATOM 666 O O . SER A 1 84 ? -12.702 10.323 17.139 1.00 92.81 84 SER A O 1
ATOM 668 N N . LYS A 1 85 ? -14.490 9.247 16.273 1.00 93.38 85 LYS A N 1
ATOM 669 C CA . LYS A 1 85 ? -15.512 9.692 17.235 1.00 93.38 85 LYS A CA 1
ATOM 670 C C . LYS A 1 85 ? -15.810 8.661 18.321 1.00 93.38 85 LYS A C 1
ATOM 672 O O . LYS A 1 85 ? -16.571 8.951 19.243 1.00 93.38 85 LYS A O 1
ATOM 677 N N . ARG A 1 86 ? -15.247 7.457 18.213 1.00 93.19 86 ARG A N 1
ATOM 678 C CA . ARG A 1 86 ? -15.439 6.385 19.191 1.00 93.19 86 ARG A CA 1
ATOM 679 C C . ARG A 1 86 ? -14.556 6.600 20.415 1.00 93.19 86 ARG A C 1
ATOM 681 O O . ARG A 1 86 ? -13.450 7.135 20.333 1.00 93.19 86 ARG A O 1
ATOM 688 N N . ASP A 1 87 ? -15.044 6.142 21.562 1.00 93.88 87 ASP A N 1
ATOM 689 C CA . ASP A 1 87 ? -14.263 6.137 22.791 1.00 93.88 87 ASP A CA 1
ATOM 690 C C . ASP A 1 87 ? -13.155 5.081 22.702 1.00 93.88 87 ASP A C 1
ATOM 692 O O . ASP A 1 87 ? -13.401 3.876 22.656 1.00 93.88 87 ASP A O 1
ATOM 696 N N . LYS A 1 88 ? -11.908 5.552 22.715 1.00 94.50 88 LYS A N 1
ATOM 697 C CA . LYS A 1 88 ? -10.706 4.722 22.585 1.00 94.50 88 LYS A CA 1
ATOM 698 C C . LYS A 1 88 ? -10.511 3.739 23.737 1.00 94.50 88 LYS A C 1
ATOM 700 O O . LYS A 1 88 ? -9.697 2.827 23.611 1.00 94.50 88 LYS A O 1
ATOM 705 N N . SER A 1 89 ? -11.176 3.952 24.870 1.00 94.12 89 SER A N 1
ATOM 706 C CA . SER A 1 89 ? -11.023 3.125 26.066 1.00 94.12 89 SER A CA 1
ATOM 707 C C . SER A 1 89 ? -11.974 1.928 26.109 1.00 94.12 89 SER A C 1
ATOM 709 O O . SER A 1 89 ? -11.626 0.922 26.726 1.00 94.12 89 SER A O 1
ATOM 711 N N . THR A 1 90 ? -13.128 2.026 25.444 1.00 94.12 90 THR A N 1
ATOM 712 C CA . THR A 1 90 ? -14.220 1.043 25.520 1.00 94.12 90 THR A CA 1
ATOM 713 C C . THR A 1 90 ? -14.560 0.402 24.180 1.00 94.12 90 THR A C 1
ATOM 715 O O . THR A 1 90 ? -15.036 -0.727 24.160 1.00 94.12 90 THR A O 1
ATOM 718 N N . TYR A 1 91 ? -14.320 1.095 23.067 1.00 95.00 91 TYR A N 1
ATOM 719 C CA . TYR A 1 91 ? -14.655 0.597 21.739 1.00 95.00 91 TYR A CA 1
ATOM 720 C C . TYR A 1 91 ? -13.590 -0.362 21.200 1.00 95.00 91 TYR A C 1
ATOM 722 O O . TYR A 1 91 ? -12.390 -0.077 21.301 1.00 95.00 91 TYR A O 1
ATOM 730 N N . ASP A 1 92 ? -14.033 -1.454 20.576 1.00 94.19 92 ASP A N 1
ATOM 731 C CA . ASP A 1 92 ? -13.171 -2.398 19.870 1.00 94.19 92 ASP A CA 1
ATOM 732 C C . ASP A 1 92 ? -13.374 -2.290 18.347 1.00 94.19 92 ASP A C 1
ATOM 734 O O . ASP A 1 92 ? -14.385 -2.748 17.820 1.00 94.19 92 ASP A O 1
ATOM 738 N N . PRO A 1 93 ? -12.438 -1.669 17.609 1.00 93.94 93 PRO A N 1
ATOM 739 C CA . PRO A 1 93 ? -12.541 -1.539 16.159 1.00 93.94 93 PRO A CA 1
ATOM 740 C C . PRO A 1 93 ? -12.229 -2.842 15.401 1.00 93.94 93 PRO A C 1
ATOM 742 O O . PRO A 1 93 ? -12.322 -2.843 14.174 1.00 93.94 93 PRO A O 1
ATOM 745 N N . THR A 1 94 ? -11.815 -3.935 16.061 1.00 92.94 94 THR A N 1
ATOM 746 C CA . THR A 1 94 ? -11.595 -5.209 15.348 1.00 92.94 94 THR A CA 1
ATOM 747 C C . THR A 1 94 ? -12.896 -5.836 14.873 1.00 92.94 94 THR A C 1
ATOM 749 O O . THR A 1 94 ? -12.904 -6.450 13.814 1.00 92.94 94 THR A O 1
ATOM 752 N N . ASP A 1 95 ? -13.992 -5.630 15.602 1.00 92.75 95 ASP A N 1
ATOM 753 C CA . ASP A 1 95 ? -15.305 -6.178 15.245 1.00 92.75 95 ASP A CA 1
ATOM 754 C C . ASP A 1 95 ? -15.809 -5.555 13.936 1.00 92.75 95 ASP A C 1
ATOM 756 O O . ASP A 1 95 ? -16.375 -6.232 13.079 1.00 92.75 95 ASP A O 1
ATOM 760 N N . ASP A 1 96 ? -15.517 -4.266 13.735 1.00 93.44 96 ASP A N 1
ATOM 761 C CA . ASP A 1 96 ? -15.783 -3.581 12.474 1.00 93.44 96 ASP A CA 1
ATOM 762 C C . ASP A 1 96 ? -14.979 -4.210 11.326 1.00 93.44 96 ASP A C 1
ATOM 764 O O . ASP A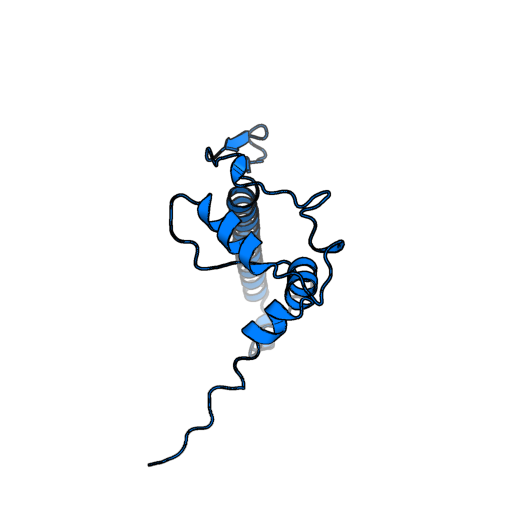 1 96 ? -15.516 -4.429 10.247 1.00 93.44 96 ASP A O 1
ATOM 768 N N . ILE A 1 97 ? -13.703 -4.543 11.551 1.00 93.06 97 ILE A N 1
ATOM 769 C CA . ILE A 1 97 ? -12.856 -5.203 10.545 1.00 93.06 97 ILE A CA 1
ATOM 770 C C . ILE A 1 97 ? -13.399 -6.588 10.183 1.00 93.06 97 ILE A C 1
ATOM 772 O O . ILE A 1 97 ? -13.423 -6.936 9.002 1.00 93.06 97 ILE A O 1
ATOM 776 N N . GLU A 1 98 ? -13.834 -7.371 11.170 1.00 91.00 98 GLU A N 1
ATOM 777 C CA . GLU A 1 98 ? -14.457 -8.676 10.937 1.00 91.00 98 GLU A CA 1
ATOM 778 C C . GLU A 1 98 ? -15.735 -8.526 10.108 1.00 91.00 98 GLU A C 1
ATOM 780 O O . GLU A 1 98 ? -15.904 -9.227 9.111 1.00 91.00 98 GLU A O 1
ATOM 785 N N . ALA A 1 99 ? -16.582 -7.548 10.441 1.00 92.19 99 ALA A N 1
ATOM 786 C CA . ALA A 1 99 ? -17.775 -7.237 9.662 1.00 92.19 99 ALA A CA 1
ATOM 787 C C . ALA A 1 99 ? -17.437 -6.823 8.220 1.00 92.19 99 ALA A C 1
ATOM 789 O O . ALA A 1 99 ? -18.094 -7.272 7.285 1.00 92.19 99 ALA A O 1
ATOM 790 N N . TYR A 1 100 ? -16.390 -6.017 8.016 1.00 92.81 100 TYR A N 1
ATOM 791 C CA . TYR A 1 100 ? -15.941 -5.623 6.677 1.00 92.81 100 TYR A CA 1
ATOM 792 C C . TYR A 1 100 ? -15.424 -6.820 5.871 1.00 92.81 100 TYR A C 1
ATOM 794 O O . TYR A 1 100 ? -15.684 -6.917 4.674 1.00 92.81 100 TYR A O 1
ATOM 802 N N . ALA A 1 101 ? -14.714 -7.747 6.518 1.00 91.88 101 ALA A N 1
ATOM 803 C CA . ALA A 1 101 ? -14.181 -8.940 5.870 1.00 91.88 101 ALA A CA 1
ATOM 804 C C . ALA A 1 101 ? -15.284 -9.903 5.397 1.00 91.88 101 ALA A C 1
ATOM 806 O O . ALA A 1 101 ? -15.085 -10.596 4.402 1.00 91.88 101 ALA A O 1
ATOM 807 N N . LEU A 1 102 ? -16.451 -9.918 6.052 1.00 91.81 102 LEU A N 1
ATOM 808 C CA . LEU A 1 102 ? -17.595 -10.744 5.641 1.00 91.81 102 LEU A CA 1
ATOM 809 C C . LEU A 1 102 ? -18.199 -10.332 4.290 1.00 91.81 102 LEU A C 1
ATOM 811 O O . LEU A 1 102 ? -18.849 -11.158 3.652 1.00 91.81 102 LEU A O 1
ATOM 815 N N . ASN A 1 103 ? -17.967 -9.099 3.827 1.00 90.44 103 ASN A N 1
ATOM 816 C CA . ASN A 1 103 ? -18.415 -8.662 2.500 1.00 90.44 103 ASN A CA 1
ATOM 817 C C . ASN A 1 103 ? -17.575 -9.280 1.365 1.00 90.44 103 ASN A C 1
ATOM 819 O O . ASN A 1 103 ? -17.978 -9.261 0.197 1.00 90.44 103 ASN A O 1
ATOM 823 N N . ALA A 1 104 ? -16.399 -9.832 1.680 1.00 88.25 104 ALA A N 1
ATOM 824 C CA . ALA A 1 104 ? -15.558 -10.494 0.699 1.00 88.25 104 ALA A CA 1
ATOM 825 C C . ALA A 1 104 ? -16.099 -11.890 0.354 1.00 88.25 104 ALA A C 1
ATOM 827 O O . ALA A 1 104 ? -16.541 -12.650 1.211 1.00 88.25 104 ALA A O 1
ATOM 828 N N . SER A 1 105 ? -15.983 -12.285 -0.916 1.00 86.12 105 SER A N 1
ATOM 829 C CA . SER A 1 105 ? -16.368 -13.631 -1.375 1.00 86.12 105 SER A CA 1
ATOM 830 C C . SER A 1 105 ? -15.412 -14.742 -0.913 1.00 86.12 105 SER A C 1
ATOM 832 O O . SER A 1 105 ? -15.636 -15.912 -1.211 1.00 86.12 105 SER A O 1
ATOM 834 N N . GLY A 1 106 ? -14.324 -14.388 -0.229 1.00 87.25 106 GLY A N 1
ATOM 835 C CA . GLY A 1 106 ? -13.290 -15.305 0.231 1.00 87.25 106 GLY A CA 1
ATOM 836 C C . GLY A 1 106 ? -12.651 -14.827 1.530 1.00 87.25 106 GLY A C 1
ATOM 837 O O . GLY A 1 106 ? -12.963 -13.755 2.041 1.00 87.25 106 GLY A O 1
ATOM 838 N N . VAL A 1 107 ? -11.740 -15.638 2.066 1.00 89.12 107 VAL A N 1
ATOM 839 C CA . VAL A 1 107 ? -11.070 -15.340 3.337 1.00 89.12 107 VAL A CA 1
ATOM 840 C C . VAL A 1 107 ? -10.089 -14.181 3.161 1.00 89.12 107 VAL A C 1
ATOM 842 O O . VAL A 1 107 ? -9.175 -14.254 2.341 1.00 89.12 107 VAL A O 1
ATOM 845 N N . VAL A 1 108 ? -10.248 -13.139 3.977 1.00 91.12 108 VAL A N 1
ATOM 846 C CA . VAL A 1 108 ? -9.314 -12.011 4.063 1.00 91.12 108 VAL A CA 1
ATOM 847 C C . VAL A 1 108 ? -8.301 -12.288 5.170 1.00 91.12 108 VAL A C 1
ATOM 849 O O . VAL A 1 108 ? -8.674 -12.483 6.324 1.00 91.12 108 VAL A O 1
ATOM 852 N N . ASN A 1 109 ? -7.013 -12.308 4.828 1.00 91.69 109 ASN A N 1
ATOM 853 C CA . ASN A 1 109 ? -5.920 -12.574 5.772 1.00 91.69 109 ASN A CA 1
ATOM 854 C C . ASN A 1 109 ? -4.887 -11.439 5.869 1.00 91.69 109 ASN A C 1
ATOM 856 O O . ASN A 1 109 ? -3.996 -11.498 6.714 1.00 91.69 109 ASN A O 1
ATOM 860 N N . ILE A 1 110 ? -4.981 -10.421 5.009 1.00 91.56 110 ILE A N 1
ATOM 861 C CA . ILE A 1 110 ? -4.071 -9.276 4.974 1.00 91.56 110 ILE A CA 1
ATOM 862 C C . ILE A 1 110 ? -4.902 -7.998 4.986 1.00 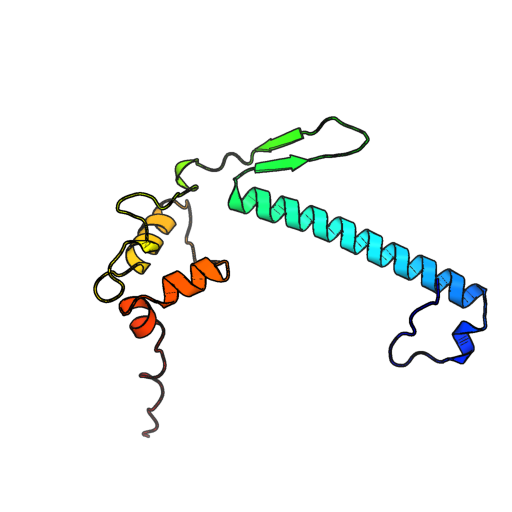91.56 110 ILE A C 1
ATOM 864 O O . ILE A 1 110 ? -5.850 -7.852 4.219 1.00 91.56 110 ILE A O 1
ATOM 868 N N . ILE A 1 111 ? -4.503 -7.059 5.841 1.00 92.06 111 ILE A N 1
ATOM 869 C CA . ILE A 1 111 ? -5.054 -5.706 5.893 1.00 92.06 111 ILE A CA 1
ATOM 870 C C . ILE A 1 111 ? -3.898 -4.732 5.714 1.00 92.06 111 ILE A C 1
ATOM 872 O O . ILE A 1 111 ? -2.878 -4.833 6.397 1.00 92.06 111 ILE A O 1
ATOM 876 N N . VAL A 1 112 ? -4.068 -3.781 4.801 1.00 93.38 112 VAL A N 1
ATOM 877 C CA . VAL A 1 112 ? -3.088 -2.730 4.526 1.00 93.38 112 VAL A CA 1
ATOM 878 C C . VAL A 1 112 ? -3.646 -1.407 5.032 1.00 93.38 112 VAL A C 1
ATOM 880 O O . VAL A 1 112 ? -4.747 -1.011 4.661 1.00 93.38 112 VAL A O 1
ATOM 883 N N . PHE A 1 113 ? -2.879 -0.721 5.878 1.00 94.19 113 PHE A N 1
ATOM 884 C CA . PHE A 1 113 ? -3.238 0.589 6.415 1.00 94.19 113 PHE A CA 1
ATOM 885 C C . PHE A 1 113 ? -2.332 1.682 5.858 1.00 94.19 113 PHE A C 1
ATOM 887 O O . PHE A 1 113 ? -1.120 1.500 5.736 1.00 94.19 113 PHE A O 1
ATOM 894 N N . ASP A 1 114 ? -2.906 2.864 5.640 1.00 94.50 114 ASP A N 1
ATOM 895 C CA . ASP A 1 114 ? -2.116 4.086 5.575 1.00 94.50 114 ASP A CA 1
ATOM 896 C C . ASP A 1 114 ? -1.604 4.478 6.984 1.00 94.50 114 ASP A C 1
ATOM 898 O O . ASP A 1 114 ? -2.152 4.032 8.003 1.00 94.50 114 ASP A O 1
ATOM 902 N N . PRO A 1 115 ? -0.579 5.344 7.092 1.00 96.50 115 PRO A N 1
ATOM 903 C CA . PRO A 1 115 ? -0.013 5.724 8.386 1.00 96.50 115 PRO A CA 1
ATOM 904 C C . PRO A 1 115 ? -1.016 6.326 9.385 1.00 96.50 115 PRO A C 1
ATOM 906 O O . PRO A 1 115 ? -0.882 6.105 10.591 1.00 96.50 115 PRO A O 1
ATOM 909 N N . LYS A 1 116 ? -2.019 7.087 8.921 1.00 95.25 116 LYS A N 1
ATOM 910 C CA . LYS A 1 116 ? -3.047 7.693 9.783 1.00 95.25 116 LYS A CA 1
ATOM 911 C C . LYS A 1 116 ? -4.082 6.658 10.207 1.00 95.25 116 LYS A C 1
ATOM 913 O O . LYS A 1 116 ? -4.408 6.610 11.393 1.00 95.25 116 LYS A O 1
ATOM 918 N N . GLY A 1 117 ? -4.546 5.822 9.278 1.00 94.06 117 GLY A N 1
ATOM 919 C CA . GLY A 1 117 ? -5.440 4.700 9.567 1.00 94.06 117 GLY A CA 1
ATOM 920 C C . GLY A 1 117 ? -4.844 3.768 10.621 1.00 94.06 117 GLY A C 1
ATOM 921 O O . GLY A 1 117 ? -5.472 3.508 11.648 1.00 94.06 117 GLY A O 1
ATOM 922 N N . TRP A 1 118 ? -3.576 3.379 10.445 1.00 95.50 118 TRP A N 1
ATOM 923 C CA . TRP A 1 118 ? -2.842 2.572 11.422 1.00 95.50 118 TRP A CA 1
ATOM 924 C C . TRP A 1 118 ? -2.720 3.267 12.782 1.00 95.50 118 TRP A C 1
ATOM 926 O O . TRP A 1 118 ? -2.953 2.657 13.827 1.00 95.50 118 TRP A O 1
ATOM 936 N N . ALA A 1 119 ? -2.367 4.557 12.793 1.00 95.31 119 ALA A N 1
ATOM 937 C CA . ALA A 1 119 ? -2.228 5.321 14.028 1.00 95.31 119 ALA A CA 1
ATOM 938 C C . ALA A 1 119 ? -3.549 5.449 14.803 1.00 95.31 119 ALA A C 1
ATOM 940 O O . ALA A 1 119 ? -3.534 5.392 16.034 1.00 95.31 119 ALA A O 1
ATOM 941 N N . LEU A 1 120 ? -4.674 5.603 14.101 1.00 95.38 120 LEU A N 1
ATOM 942 C CA . LEU A 1 120 ? -6.000 5.636 14.707 1.00 95.38 120 LEU A CA 1
ATOM 943 C C . LEU A 1 120 ? -6.395 4.257 15.241 1.00 95.38 120 LEU A C 1
ATOM 945 O O . LEU A 1 120 ? -6.738 4.149 16.419 1.00 95.38 120 LEU A O 1
ATOM 949 N N . PHE A 1 121 ? -6.271 3.213 14.422 1.00 95.06 121 PHE A N 1
ATOM 950 C CA . PHE A 1 121 ? -6.607 1.836 14.787 1.00 95.06 121 PHE A CA 1
ATOM 951 C C . PHE A 1 121 ? -5.835 1.364 16.027 1.00 95.06 121 PHE A C 1
ATOM 953 O O . PHE A 1 121 ? -6.422 0.937 17.018 1.00 95.06 121 PHE A O 1
ATOM 960 N N . ARG A 1 122 ? -4.513 1.571 16.061 1.00 94.38 122 ARG A N 1
ATOM 961 C CA . ARG A 1 122 ? -3.682 1.207 17.222 1.00 94.38 122 ARG A CA 1
ATOM 962 C C . ARG A 1 122 ? -3.901 2.092 18.455 1.00 94.38 122 ARG A C 1
ATOM 964 O O . ARG A 1 122 ? -3.263 1.869 19.481 1.00 94.38 122 ARG A O 1
ATOM 971 N N . SER A 1 123 ? -4.698 3.162 18.366 1.00 94.81 123 SER A N 1
ATOM 972 C CA . SER A 1 123 ? -4.932 4.068 19.499 1.00 94.81 123 SER A CA 1
ATOM 973 C C . SER A 1 123 ? -5.940 3.514 20.508 1.00 94.81 123 SER A C 1
ATOM 975 O O . SER A 1 123 ? -5.869 3.896 21.681 1.00 94.81 123 SER A O 1
ATOM 977 N N . PHE A 1 124 ? -6.801 2.590 20.072 1.00 96.31 124 PHE A N 1
ATOM 978 C CA . PHE A 1 124 ? -7.798 1.910 20.892 1.00 96.31 124 PHE A CA 1
ATOM 979 C C . PHE A 1 124 ? -7.150 0.946 21.886 1.00 96.31 124 PHE A C 1
ATOM 981 O O . PHE A 1 124 ? -6.194 0.238 21.560 1.00 96.31 124 PHE A O 1
ATOM 988 N N . LYS A 1 125 ? -7.675 0.918 23.113 1.00 95.00 125 LYS A N 1
ATOM 989 C CA . LYS A 1 125 ? -7.173 0.068 24.197 1.00 95.00 125 LYS A CA 1
ATOM 990 C C . LYS A 1 125 ? -7.269 -1.416 23.835 1.00 95.00 125 LYS A C 1
ATOM 992 O O . LYS A 1 125 ? -6.261 -2.103 23.950 1.00 95.00 125 LYS A O 1
ATOM 997 N N . ALA A 1 126 ? -8.416 -1.861 23.316 1.00 93.25 126 ALA A N 1
ATOM 998 C CA . ALA A 1 126 ? -8.632 -3.248 22.900 1.00 93.25 126 ALA A CA 1
ATOM 999 C C . ALA A 1 126 ? -7.588 -3.715 21.869 1.00 93.25 126 ALA A C 1
ATOM 1001 O O . ALA A 1 126 ? -6.979 -4.771 22.021 1.00 93.25 126 ALA A O 1
ATOM 1002 N N . VAL A 1 127 ? -7.288 -2.875 20.870 1.00 93.31 127 VAL A N 1
ATOM 1003 C CA . VAL A 1 127 ? -6.262 -3.171 19.858 1.00 93.31 127 VAL A CA 1
ATOM 1004 C C . VAL A 1 127 ? -4.873 -3.255 20.481 1.00 93.31 127 VAL A C 1
ATOM 1006 O O . VAL A 1 127 ? -4.126 -4.180 20.180 1.00 93.31 127 VAL A O 1
ATOM 1009 N N . LYS A 1 128 ? -4.509 -2.319 21.366 1.00 91.31 128 LYS A N 1
ATOM 1010 C CA . LYS A 1 128 ? -3.210 -2.366 22.056 1.00 91.31 128 LYS A CA 1
ATOM 1011 C C . LYS A 1 128 ? -3.054 -3.632 22.890 1.00 91.31 128 LYS A C 1
ATOM 1013 O O . LYS A 1 128 ? -1.982 -4.217 22.861 1.00 91.31 128 LYS A O 1
ATOM 1018 N N . GLU A 1 129 ? -4.100 -4.046 23.598 1.00 90.44 129 GLU A N 1
ATOM 1019 C CA . GLU A 1 129 ? -4.095 -5.266 24.410 1.00 90.44 129 GLU A CA 1
ATOM 1020 C C . GLU A 1 129 ? -3.963 -6.525 23.543 1.00 90.44 129 GLU A C 1
ATOM 1022 O O . GLU A 1 129 ? -3.174 -7.404 23.878 1.00 90.44 129 GLU A O 1
ATOM 1027 N N . LYS A 1 130 ? -4.652 -6.588 22.395 1.00 87.44 130 LYS A N 1
ATOM 1028 C CA . LYS A 1 130 ? -4.527 -7.699 21.432 1.00 87.44 130 LYS A CA 1
ATOM 1029 C C . LYS A 1 130 ? -3.160 -7.736 20.735 1.00 87.44 130 LYS A C 1
ATOM 1031 O O . LYS A 1 130 ? -2.643 -8.814 20.458 1.00 87.44 130 LYS A O 1
ATOM 1036 N N . LEU A 1 131 ? -2.567 -6.574 20.447 1.00 85.81 131 LEU A N 1
ATOM 1037 C CA . LEU A 1 131 ? -1.232 -6.463 19.843 1.00 85.81 131 LEU A CA 1
ATOM 1038 C C . LEU A 1 131 ? -0.094 -6.682 20.849 1.00 85.81 131 LEU A C 1
ATOM 1040 O O . LEU A 1 131 ? 1.042 -6.910 20.427 1.00 85.81 131 LEU A O 1
ATOM 1044 N N . ASP A 1 132 ? -0.365 -6.603 22.154 1.00 76.81 132 ASP A N 1
ATOM 1045 C CA . ASP A 1 132 ? 0.618 -6.862 23.205 1.00 76.81 132 ASP A CA 1
ATOM 1046 C C . ASP A 1 132 ? 0.866 -8.371 23.361 1.00 76.81 132 ASP A C 1
ATOM 1048 O O . ASP A 1 132 ? 0.528 -9.021 24.349 1.00 76.81 132 ASP A O 1
ATOM 1052 N N . THR A 1 133 ? 1.511 -8.944 22.348 1.00 63.97 133 THR A N 1
ATOM 1053 C CA . THR A 1 133 ? 1.938 -10.347 22.293 1.00 63.97 133 THR A CA 1
ATOM 1054 C C . THR A 1 133 ? 3.102 -10.657 23.246 1.00 63.97 133 THR A C 1
ATOM 1056 O O . THR A 1 133 ? 3.584 -11.788 23.297 1.00 63.97 133 THR A O 1
ATOM 1059 N N . ARG A 1 134 ? 3.551 -9.687 24.060 1.00 56.84 134 ARG A N 1
ATOM 1060 C CA . ARG A 1 134 ? 4.672 -9.841 25.007 1.00 56.84 134 ARG A CA 1
ATOM 1061 C C . ARG A 1 134 ? 4.299 -10.556 26.306 1.00 56.84 134 ARG A C 1
ATOM 1063 O O . ARG A 1 134 ? 5.175 -10.800 27.129 1.00 56.84 134 ARG A O 1
ATOM 1070 N N . ARG A 1 135 ? 3.032 -10.934 26.499 1.00 55.88 135 ARG A N 1
ATOM 1071 C CA . ARG A 1 135 ? 2.578 -11.713 27.667 1.00 55.88 135 ARG A CA 1
ATOM 1072 C C . ARG A 1 135 ? 2.630 -13.240 27.497 1.00 55.88 135 ARG A C 1
ATOM 1074 O O . ARG A 1 135 ? 2.172 -13.940 28.392 1.00 55.88 135 ARG A O 1
ATOM 1081 N N . GLY A 1 136 ? 3.214 -13.762 26.412 1.00 49.72 136 GLY A N 1
ATOM 1082 C CA . GLY A 1 136 ? 3.166 -15.197 26.087 1.00 49.72 136 GLY A CA 1
ATOM 1083 C C . GLY A 1 136 ? 4.462 -15.866 25.613 1.00 49.72 136 GLY A C 1
ATOM 1084 O O . GLY A 1 136 ? 4.378 -16.906 24.977 1.00 49.72 136 GLY A O 1
ATOM 1085 N N . SER A 1 137 ? 5.649 -15.320 25.897 1.00 50.84 137 SER A N 1
ATOM 1086 C CA . SER A 1 137 ? 6.912 -16.054 25.686 1.00 50.84 137 SER A CA 1
ATOM 1087 C C . SER A 1 137 ? 7.900 -15.792 26.819 1.00 50.84 137 SER A C 1
ATOM 1089 O O . SER A 1 137 ? 8.934 -15.162 26.635 1.00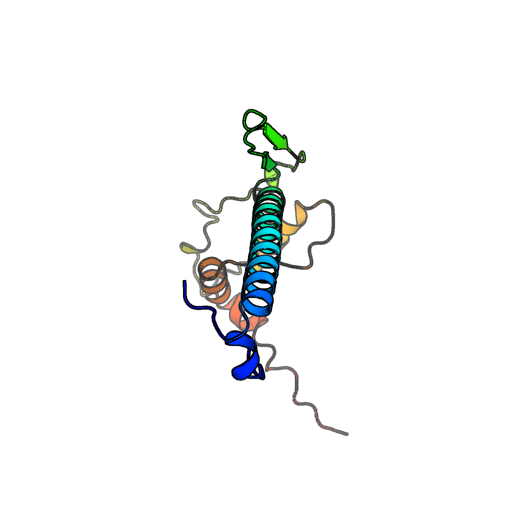 50.84 137 SER A O 1
ATOM 1091 N N . ASN A 1 138 ? 7.541 -16.287 28.001 1.00 49.88 138 ASN A N 1
ATOM 1092 C CA . ASN A 1 138 ? 8.479 -16.766 29.010 1.00 49.88 138 ASN A CA 1
ATOM 1093 C C . ASN A 1 138 ? 7.883 -18.061 29.568 1.00 49.88 138 ASN A C 1
ATOM 1095 O O . ASN A 1 138 ? 7.068 -18.049 30.488 1.00 49.88 138 ASN A O 1
ATOM 1099 N N . SER A 1 139 ? 8.240 -19.183 28.962 1.00 45.25 139 SER A N 1
ATOM 1100 C CA . SER A 1 139 ? 8.159 -20.492 29.604 1.00 45.25 139 SER A CA 1
ATOM 1101 C C . SER A 1 139 ? 9.402 -21.257 29.180 1.00 45.25 139 SER A C 1
ATOM 1103 O O . SER A 1 139 ? 9.374 -22.077 28.272 1.00 45.25 139 SER A O 1
ATOM 1105 N N . GLU A 1 140 ? 10.518 -20.905 29.815 1.00 48.78 140 GLU A N 1
ATOM 1106 C CA . GLU A 1 140 ? 11.489 -21.924 30.187 1.00 48.78 140 GLU A CA 1
ATOM 1107 C C . GLU A 1 140 ? 10.929 -22.634 31.421 1.00 48.78 140 GLU A C 1
ATOM 1109 O O . GLU A 1 140 ? 10.647 -21.966 32.418 1.00 48.78 140 GLU A O 1
ATOM 1114 N N . LEU A 1 141 ? 10.709 -23.947 31.307 1.00 42.28 141 LEU A N 1
ATOM 1115 C CA . LEU A 1 141 ? 10.730 -24.959 32.375 1.00 42.28 141 LEU A CA 1
ATOM 1116 C C . LEU A 1 141 ? 10.294 -26.309 31.774 1.00 42.28 141 LEU A C 1
ATOM 1118 O O . LEU A 1 141 ? 9.108 -26.627 31.773 1.00 42.28 141 LEU A O 1
ATOM 1122 N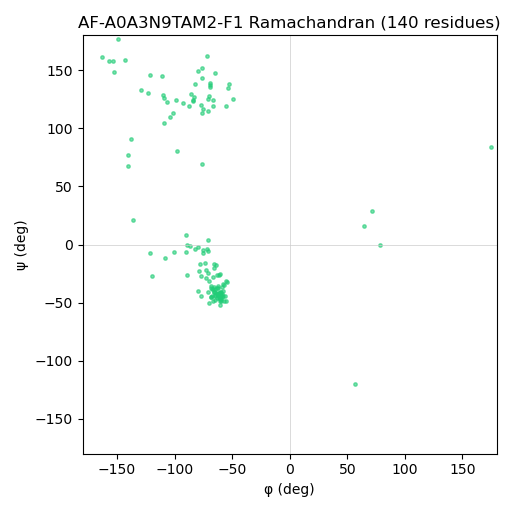 N . GLU A 1 142 ? 11.230 -27.041 31.164 1.00 37.56 142 GLU A N 1
ATOM 1123 C CA . GLU A 1 142 ? 11.849 -28.270 31.710 1.00 37.56 142 GLU A CA 1
ATOM 1124 C C . GLU A 1 142 ? 12.983 -28.744 30.783 1.00 37.56 142 GLU A C 1
ATOM 1126 O O . GLU A 1 142 ? 12.788 -28.738 29.545 1.00 37.56 142 GLU A O 1
#

Foldseek 3Di:
DDDDDDPPDDPVLCVDPVSVVVSVVVVVVVVVVVVVVVVVVVQVVCCVQVQWDWDDDPVDDIDIDHNPDDPLLNDDQDDPRNLVPDDLEPDQCVVVVVVSQVSDPDGDDDDDDDPVRVVSNCSHPNNVVVVPPVVPPDDDDD